Protein AF-A0A6G3XDC6-F1 (afdb_monomer)

Solvent-accessible surface area (backbone atoms only — not comparable to full-atom values): 4943 Å² total; per-residue (Å²): 114,70,61,83,75,48,59,85,56,56,42,45,48,98,77,59,50,90,69,81,64,37,51,26,34,65,53,45,51,50,50,29,49,52,43,53,53,51,48,52,37,36,75,71,65,79,42,88,72,69,56,74,62,46,52,52,50,32,53,49,45,49,49,51,45,60,69,47,19,43,40,78,91,76,72,41,67,23,39,24,54,88,46,90,51,101

Radius of gyration: 14.2 Å; Cα contacts (8 Å, |Δi|>4): 96; chains: 1; bounding box: 31×26×40 Å

Mean predicted aligned error: 2.9 Å

Organism: NCBI:txid2706086

Structure (mmCIF, N/CA/C/O backbone):
data_AF-A0A6G3XDC6-F1
#
_entry.id   AF-A0A6G3XDC6-F1
#
loop_
_atom_site.group_PDB
_atom_site.id
_atom_site.type_symbol
_atom_site.label_atom_id
_atom_site.label_alt_id
_atom_site.label_comp_id
_atom_site.label_asym_id
_atom_site.label_entity_id
_atom_site.label_seq_id
_atom_site.pdbx_PDB_ins_code
_atom_site.Cartn_x
_atom_site.Cartn_y
_atom_site.Cartn_z
_atom_site.occupancy
_atom_site.B_iso_or_equiv
_atom_site.auth_seq_id
_atom_site.auth_comp_id
_atom_site.auth_asym_id
_atom_site.auth_atom_id
_atom_site.pdbx_PDB_model_num
ATOM 1 N N . GLU A 1 1 ? 12.455 4.648 -5.632 1.00 76.00 1 GLU A N 1
ATOM 2 C CA . GLU A 1 1 ? 13.371 4.844 -4.479 1.00 76.00 1 GLU A CA 1
ATOM 3 C C . GLU A 1 1 ? 12.717 5.269 -3.161 1.00 76.00 1 GLU A C 1
ATOM 5 O O . GLU A 1 1 ? 12.814 4.495 -2.219 1.00 76.00 1 GLU A O 1
ATOM 10 N N . TYR A 1 2 ? 12.102 6.459 -3.033 1.00 89.62 2 TYR A N 1
ATOM 11 C CA . TYR A 1 2 ? 11.583 6.923 -1.727 1.00 89.62 2 TYR A CA 1
ATOM 12 C C . TYR A 1 2 ? 10.486 6.009 -1.162 1.00 89.62 2 TYR A C 1
ATOM 14 O O . TYR A 1 2 ? 10.616 5.544 -0.033 1.00 89.62 2 TYR A O 1
ATOM 22 N N . LEU A 1 3 ? 9.455 5.705 -1.962 1.00 87.75 3 LEU A N 1
ATOM 23 C CA . LEU A 1 3 ? 8.345 4.836 -1.550 1.00 87.75 3 LEU A CA 1
ATOM 24 C C . LEU A 1 3 ? 8.836 3.482 -1.040 1.00 87.75 3 LEU A C 1
ATOM 26 O O . LEU A 1 3 ? 8.443 3.054 0.031 1.00 87.75 3 LEU A O 1
ATOM 30 N N . GLU A 1 4 ? 9.765 2.858 -1.754 1.00 89.88 4 GLU A N 1
ATOM 31 C CA . GLU A 1 4 ? 10.306 1.536 -1.411 1.00 89.88 4 GLU A CA 1
ATOM 32 C C . GLU A 1 4 ? 10.953 1.496 -0.022 1.00 89.88 4 GLU A C 1
ATOM 34 O O . GLU A 1 4 ? 10.976 0.450 0.610 1.00 89.88 4 GLU A O 1
ATOM 39 N N . LYS A 1 5 ? 11.475 2.634 0.449 1.00 93.19 5 LYS A N 1
ATOM 40 C CA . LYS A 1 5 ? 12.144 2.751 1.749 1.00 93.19 5 LYS A CA 1
ATOM 41 C C . LYS A 1 5 ? 11.205 3.151 2.888 1.00 93.19 5 LYS A C 1
ATOM 43 O O . LYS A 1 5 ? 11.520 2.850 4.030 1.00 93.19 5 LYS A O 1
ATOM 48 N N . HIS A 1 6 ? 10.102 3.841 2.594 1.00 95.50 6 HIS A N 1
ATOM 49 C CA . HIS A 1 6 ? 9.283 4.501 3.622 1.00 95.50 6 HIS A CA 1
ATOM 50 C C . HIS A 1 6 ? 7.816 4.056 3.621 1.00 95.50 6 HIS A 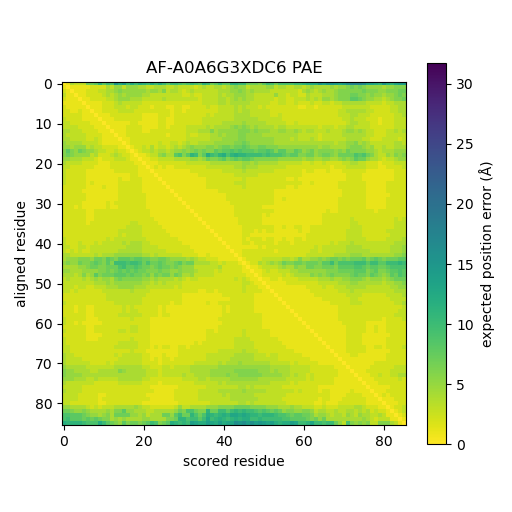C 1
ATOM 52 O O . HIS A 1 6 ? 7.075 4.433 4.523 1.00 95.50 6 HIS A O 1
ATOM 58 N N . TRP A 1 7 ? 7.362 3.255 2.646 1.00 96.25 7 TRP A N 1
ATOM 59 C CA . TRP A 1 7 ? 5.957 2.839 2.571 1.00 96.25 7 TRP A CA 1
ATOM 60 C C . TRP A 1 7 ? 5.510 2.047 3.800 1.00 96.25 7 TRP A C 1
ATOM 62 O O . TRP A 1 7 ? 4.315 2.005 4.067 1.00 96.25 7 TRP A O 1
ATOM 72 N N . GLU A 1 8 ? 6.425 1.446 4.561 1.00 96.56 8 GLU A N 1
ATOM 73 C CA . GLU A 1 8 ? 6.114 0.721 5.794 1.00 96.56 8 GLU A CA 1
ATOM 74 C C . GLU A 1 8 ? 5.907 1.657 6.990 1.00 96.56 8 GLU A C 1
ATOM 76 O O . GLU A 1 8 ? 5.228 1.276 7.937 1.00 96.56 8 GLU A O 1
ATOM 81 N N . GLU A 1 9 ? 6.376 2.905 6.951 1.00 97.38 9 GLU A N 1
ATOM 82 C CA . GLU A 1 9 ? 6.300 3.830 8.087 1.00 97.38 9 GLU A CA 1
ATOM 83 C C . GLU A 1 9 ? 4.857 4.270 8.390 1.00 97.38 9 GLU A C 1
ATOM 85 O O . GLU A 1 9 ? 4.043 4.404 7.475 1.00 97.38 9 GLU A O 1
ATOM 90 N N . PRO A 1 10 ? 4.477 4.485 9.660 1.00 97.25 10 PRO A N 1
ATOM 91 C CA . PRO A 1 10 ? 3.174 5.063 9.983 1.00 97.25 10 PRO A CA 1
ATOM 92 C C . PRO A 1 10 ? 3.116 6.536 9.546 1.00 97.25 10 PRO A C 1
ATOM 94 O O . PRO A 1 10 ? 4.144 7.193 9.462 1.00 97.25 10 PRO A O 1
ATOM 97 N N . ASP A 1 11 ? 1.937 7.101 9.327 1.00 96.62 11 ASP A N 1
ATOM 98 C CA . ASP A 1 11 ? 1.748 8.497 8.907 1.00 96.62 11 ASP A CA 1
ATOM 99 C C . ASP A 1 11 ? 0.508 9.112 9.570 1.00 96.62 11 ASP A C 1
ATOM 101 O O . ASP A 1 11 ? -0.118 8.497 10.438 1.00 96.62 11 ASP A O 1
ATOM 105 N N . GLU A 1 12 ? 0.202 10.357 9.222 1.00 96.44 12 GLU A N 1
ATOM 106 C CA . GLU A 1 12 ? -0.953 11.122 9.689 1.00 96.44 12 GLU A CA 1
ATOM 107 C C . GLU A 1 12 ? -2.216 10.895 8.829 1.00 96.44 12 GLU A C 1
ATOM 109 O O . GLU A 1 12 ? -3.282 11.432 9.131 1.00 96.44 12 GLU A O 1
ATOM 114 N N . GLY A 1 13 ? -2.139 10.084 7.771 1.00 95.06 13 GLY A N 1
ATOM 115 C CA . GLY A 1 13 ? -3.223 9.869 6.815 1.00 95.06 13 GLY A CA 1
ATOM 116 C C . GLY A 1 13 ? -3.517 11.099 5.948 1.00 95.06 13 GLY A C 1
ATOM 117 O O . GLY A 1 13 ? -3.020 12.197 6.181 1.00 95.06 13 GLY A O 1
ATOM 118 N N . ILE A 1 14 ? -4.388 10.945 4.945 1.00 94.25 14 ILE A N 1
ATOM 119 C CA . ILE A 1 14 ? -4.774 12.057 4.045 1.00 94.25 14 ILE A CA 1
ATOM 120 C C . ILE A 1 14 ? -5.535 13.193 4.726 1.00 94.25 14 ILE A C 1
ATOM 122 O O . ILE A 1 14 ? -5.657 14.278 4.166 1.00 94.25 14 ILE A O 1
ATOM 126 N N . TRP A 1 15 ? -6.073 12.927 5.911 1.00 94.44 15 TRP A N 1
ATOM 127 C CA . TRP A 1 15 ? -6.820 13.901 6.696 1.00 94.44 15 TRP A CA 1
ATOM 128 C C . TRP A 1 15 ? -5.966 14.575 7.765 1.00 94.44 15 TRP A C 1
ATOM 130 O O . TRP A 1 15 ? -6.520 15.311 8.578 1.00 94.44 15 TRP A O 1
ATOM 140 N N . GLU A 1 16 ? -4.657 14.299 7.791 1.00 93.88 16 GLU A N 1
ATOM 141 C CA . GLU A 1 16 ? -3.728 14.803 8.807 1.00 93.88 16 GLU A CA 1
ATOM 142 C C . GLU A 1 16 ? -4.300 14.619 10.223 1.00 93.88 16 GLU A C 1
ATOM 144 O O . GLU A 1 16 ? -4.461 15.559 11.010 1.00 93.88 16 GLU A O 1
ATOM 149 N N . VAL A 1 17 ? -4.708 13.380 10.518 1.00 92.69 17 VAL A N 1
ATOM 150 C CA . VAL A 1 17 ? -5.417 13.019 11.743 1.00 92.69 17 VAL A CA 1
ATOM 151 C C . VAL A 1 17 ? -4.579 13.433 12.944 1.00 92.69 17 VAL A C 1
ATOM 153 O O . VAL A 1 17 ? -3.441 13.003 13.128 1.00 92.69 17 VAL A O 1
ATOM 156 N N . ARG A 1 18 ? -5.173 14.251 13.814 1.00 93.50 18 ARG A N 1
ATOM 157 C CA . ARG A 1 18 ? -4.525 14.672 15.056 1.00 93.50 18 ARG A CA 1
ATOM 158 C C . ARG A 1 18 ? -4.416 13.479 15.998 1.00 93.50 18 ARG A C 1
ATOM 160 O O . ARG A 1 18 ? -5.429 12.960 16.461 1.00 93.50 18 ARG A O 1
ATOM 167 N N . GLY A 1 19 ? -3.193 13.075 16.314 1.00 90.38 19 GLY A N 1
ATOM 168 C CA . GLY A 1 19 ? -2.937 11.945 17.198 1.00 90.38 19 GLY A CA 1
ATOM 169 C C . GLY A 1 19 ? -1.610 11.259 16.886 1.00 90.38 19 GLY A C 1
ATOM 170 O O . GLY A 1 19 ? -0.762 11.840 16.210 1.00 90.38 19 GLY A O 1
ATOM 171 N N . PRO A 1 20 ? -1.399 10.035 17.398 1.00 92.50 20 PRO A N 1
ATOM 172 C CA . PRO A 1 20 ? -0.232 9.251 17.025 1.00 92.50 20 PRO A CA 1
ATOM 173 C C . PRO A 1 20 ? -0.291 8.884 15.539 1.00 92.50 20 PRO A C 1
ATOM 175 O O . PRO A 1 20 ? -1.365 8.571 15.024 1.00 92.50 20 PRO A O 1
ATOM 178 N N . ARG A 1 21 ? 0.875 8.849 14.885 1.00 96.19 21 ARG A N 1
ATOM 179 C CA . ARG A 1 21 ? 1.022 8.284 13.537 1.00 96.19 21 ARG A CA 1
ATOM 180 C C . ARG A 1 21 ? 0.551 6.828 13.536 1.00 96.19 21 ARG A C 1
ATOM 182 O O . ARG A 1 21 ? 0.823 6.083 14.482 1.00 96.19 21 ARG A O 1
ATOM 189 N N . ARG A 1 22 ? -0.140 6.410 12.476 1.00 96.94 22 ARG A N 1
ATOM 190 C CA . ARG A 1 22 ? -0.656 5.040 12.311 1.00 96.94 22 ARG A CA 1
ATOM 191 C C . ARG A 1 22 ? -0.380 4.521 10.909 1.00 96.94 22 ARG A C 1
ATOM 193 O O . ARG A 1 22 ? -0.156 5.288 9.982 1.00 96.94 22 ARG A O 1
ATOM 200 N N . HIS A 1 23 ? -0.442 3.205 10.730 1.00 97.69 23 HIS A N 1
ATOM 201 C CA . HIS A 1 23 ? -0.488 2.620 9.390 1.00 97.69 23 HIS A CA 1
ATOM 202 C C . HIS A 1 23 ? -1.912 2.759 8.842 1.00 97.69 23 HIS A C 1
ATOM 204 O O . HIS A 1 23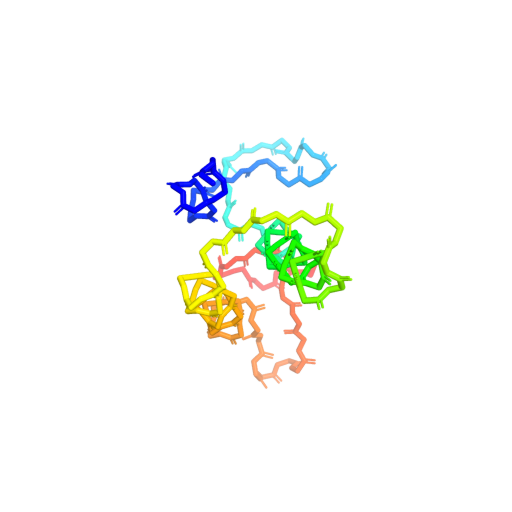 ? -2.725 1.841 8.969 1.00 97.69 23 HIS A O 1
ATOM 210 N N . PHE A 1 24 ? -2.241 3.934 8.305 1.00 98.00 24 PHE A N 1
ATOM 211 C CA . PHE A 1 24 ? -3.532 4.175 7.669 1.00 98.00 24 PHE A CA 1
ATOM 212 C C . PHE A 1 24 ? -3.654 3.343 6.393 1.00 98.00 24 PHE A C 1
ATOM 214 O O . PHE A 1 24 ? -2.784 3.402 5.523 1.00 98.00 24 PHE A O 1
ATOM 221 N N . VAL A 1 25 ? -4.748 2.587 6.263 1.00 98.00 25 VAL A N 1
ATOM 222 C CA . VAL A 1 25 ? -4.961 1.683 5.119 1.00 98.00 25 VAL A CA 1
ATOM 223 C C . VAL A 1 25 ? -4.960 2.469 3.815 1.00 98.00 25 VAL A C 1
ATOM 225 O O . VAL A 1 25 ? -4.305 2.070 2.856 1.00 98.00 25 VAL A O 1
ATOM 228 N N . HIS A 1 26 ? -5.609 3.636 3.805 1.00 97.50 26 HIS A N 1
ATOM 229 C CA . HIS A 1 26 ? -5.597 4.531 2.653 1.00 97.50 26 HIS A CA 1
ATOM 230 C C . HIS A 1 26 ? -4.168 4.890 2.211 1.00 97.50 26 HIS A C 1
ATOM 232 O O . HIS A 1 26 ? -3.849 4.794 1.029 1.00 97.50 26 HIS A O 1
ATOM 238 N N . SER A 1 27 ? -3.291 5.275 3.142 1.00 97.69 27 SER A N 1
ATOM 239 C CA . SER A 1 27 ? -1.911 5.653 2.818 1.00 97.69 27 SER A CA 1
ATOM 240 C C . SER A 1 27 ? -1.134 4.489 2.195 1.00 97.69 27 SER A C 1
ATOM 242 O O . SER A 1 27 ? -0.446 4.671 1.189 1.00 97.69 27 SER A O 1
ATOM 244 N N . LYS A 1 28 ? -1.305 3.268 2.721 1.00 98.12 28 LYS A N 1
ATOM 245 C CA . LYS A 1 28 ? -0.678 2.051 2.175 1.00 98.12 28 LYS A CA 1
ATOM 246 C C . LYS A 1 28 ? -1.213 1.697 0.787 1.00 98.12 28 LYS A C 1
ATOM 248 O O . LYS A 1 28 ? -0.432 1.404 -0.116 1.00 98.12 28 LYS A O 1
ATOM 253 N N . VAL A 1 29 ? -2.525 1.814 0.577 1.00 98.25 29 VAL A N 1
ATOM 254 C CA . VAL A 1 29 ? -3.144 1.636 -0.746 1.00 98.25 29 VAL A CA 1
ATOM 255 C C . VAL A 1 29 ? -2.617 2.669 -1.740 1.00 98.25 29 VAL A C 1
ATOM 257 O O . VAL A 1 29 ? -2.318 2.320 -2.877 1.00 98.25 29 VAL A O 1
ATOM 260 N N . MET A 1 30 ? -2.431 3.926 -1.337 1.00 98.12 30 MET A N 1
ATOM 261 C CA . MET A 1 30 ? -1.866 4.937 -2.234 1.00 98.12 30 MET A CA 1
ATOM 262 C C . MET A 1 30 ? -0.396 4.676 -2.575 1.00 98.12 30 MET A C 1
ATOM 264 O O . MET A 1 30 ? 0.002 4.912 -3.717 1.00 98.12 30 MET A O 1
ATOM 268 N N . ALA A 1 31 ? 0.394 4.125 -1.647 1.00 98.06 31 ALA A N 1
ATOM 269 C CA . ALA A 1 31 ? 1.739 3.640 -1.957 1.00 98.06 31 ALA A CA 1
ATOM 270 C C . ALA A 1 31 ? 1.699 2.505 -2.996 1.00 98.06 31 ALA A C 1
ATOM 272 O O . ALA A 1 31 ? 2.442 2.549 -3.977 1.00 98.06 31 ALA A O 1
ATOM 273 N N . TRP A 1 32 ? 0.778 1.546 -2.846 1.00 98.44 32 TRP A N 1
ATOM 274 C CA . TRP A 1 32 ? 0.557 0.480 -3.828 1.00 98.44 32 TRP A CA 1
ATOM 275 C C . TRP A 1 32 ? 0.176 1.028 -5.210 1.00 98.44 32 TRP A C 1
ATOM 277 O O . TRP A 1 32 ? 0.780 0.651 -6.215 1.00 98.44 32 TRP A O 1
ATOM 287 N N . VAL A 1 33 ? -0.780 1.965 -5.268 1.00 98.38 33 VAL A N 1
ATOM 288 C CA . VAL A 1 33 ? -1.209 2.609 -6.521 1.00 98.38 33 VAL A CA 1
ATOM 289 C C . VAL A 1 33 ? -0.039 3.317 -7.195 1.00 98.38 33 VAL A C 1
ATOM 291 O O . VAL A 1 33 ? 0.107 3.219 -8.413 1.00 98.38 33 VAL A O 1
ATOM 294 N N . ALA A 1 34 ? 0.803 4.016 -6.434 1.00 97.56 34 ALA A N 1
ATOM 295 C CA . ALA A 1 34 ? 1.962 4.704 -6.987 1.00 97.56 34 ALA A CA 1
ATOM 296 C C . ALA A 1 34 ? 2.941 3.723 -7.655 1.00 97.56 34 ALA A C 1
ATOM 298 O O . ALA A 1 34 ? 3.394 3.983 -8.772 1.00 97.56 34 ALA A O 1
ATOM 299 N N . VAL A 1 35 ? 3.212 2.570 -7.033 1.00 97.50 35 VAL A N 1
ATOM 300 C CA . VAL A 1 35 ? 4.050 1.520 -7.635 1.00 97.50 35 VAL A CA 1
ATOM 301 C C . VAL A 1 35 ? 3.379 0.925 -8.879 1.00 97.50 35 VAL A C 1
ATOM 303 O O . VAL A 1 35 ? 4.011 0.868 -9.932 1.00 97.50 35 VAL A O 1
ATOM 306 N N . ASP A 1 36 ? 2.088 0.575 -8.817 1.00 98.06 36 ASP A N 1
ATOM 307 C CA . ASP A 1 36 ? 1.345 0.017 -9.962 1.00 98.06 36 ASP A CA 1
ATOM 308 C C . ASP A 1 36 ? 1.317 0.965 -11.170 1.00 98.06 36 ASP A C 1
ATOM 310 O O . ASP A 1 36 ? 1.493 0.547 -12.313 1.00 98.06 36 ASP A O 1
ATOM 314 N N . ARG A 1 37 ? 1.123 2.267 -10.939 1.00 97.69 37 ARG A N 1
ATOM 315 C CA . ARG A 1 37 ? 1.141 3.272 -12.012 1.00 97.69 37 ARG A CA 1
ATOM 316 C C . ARG A 1 37 ? 2.542 3.474 -12.580 1.00 97.69 37 ARG A C 1
ATOM 318 O O . ARG A 1 37 ? 2.665 3.667 -13.784 1.00 97.69 37 ARG A O 1
ATOM 325 N N . THR A 1 38 ? 3.577 3.370 -11.750 1.00 96.00 38 THR A N 1
ATOM 326 C CA . THR A 1 38 ? 4.972 3.457 -12.203 1.00 96.00 38 THR A CA 1
ATOM 327 C C . THR A 1 38 ? 5.345 2.262 -13.084 1.00 96.00 38 THR A C 1
ATOM 329 O O . THR A 1 38 ? 5.937 2.455 -14.140 1.00 96.00 38 THR A O 1
ATOM 332 N N . ILE A 1 39 ? 4.939 1.043 -12.712 1.00 96.94 39 ILE A N 1
ATOM 333 C CA . ILE A 1 39 ? 5.108 -0.159 -13.546 1.00 96.94 39 ILE A CA 1
ATOM 334 C C . ILE A 1 39 ? 4.494 0.058 -14.931 1.00 96.94 39 ILE A C 1
ATOM 336 O O . ILE A 1 39 ? 5.177 -0.134 -15.931 1.00 96.94 39 ILE A O 1
ATOM 340 N N . LYS A 1 40 ? 3.248 0.546 -14.993 1.00 97.38 40 LYS A N 1
ATOM 341 C CA . LYS A 1 40 ? 2.555 0.787 -16.269 1.00 97.38 40 LYS A CA 1
ATOM 342 C C . LYS A 1 40 ? 3.266 1.799 -17.167 1.00 97.38 40 LYS A C 1
ATOM 344 O O . LYS A 1 40 ? 3.225 1.636 -18.380 1.00 97.38 40 LYS A O 1
ATOM 349 N N . LEU A 1 41 ? 3.904 2.819 -16.587 1.00 97.12 41 LEU A N 1
ATOM 350 C CA . LEU A 1 41 ? 4.708 3.790 -17.340 1.00 97.12 41 LEU A CA 1
ATOM 351 C C . LEU A 1 41 ? 5.991 3.168 -17.910 1.00 97.12 41 LEU A C 1
ATOM 353 O O . LEU A 1 41 ? 6.454 3.576 -18.972 1.00 97.12 41 LEU A O 1
ATOM 357 N N . VAL A 1 42 ? 6.584 2.190 -17.219 1.00 96.62 42 VAL A N 1
ATOM 358 C CA . VAL A 1 42 ? 7.735 1.461 -17.773 1.00 96.62 42 VAL A CA 1
ATOM 359 C C . VAL A 1 42 ? 7.294 0.498 -18.866 1.00 96.62 42 VAL A C 1
ATOM 361 O O . VAL A 1 42 ? 7.934 0.414 -19.908 1.00 96.62 42 VAL A O 1
ATOM 364 N N . GLU A 1 43 ? 6.183 -0.209 -18.661 1.00 96.06 43 GLU A N 1
ATOM 365 C CA . GLU A 1 43 ? 5.633 -1.128 -19.661 1.00 96.06 43 GLU A CA 1
ATOM 366 C C . GLU A 1 43 ? 5.189 -0.416 -20.946 1.00 96.06 43 GLU A C 1
ATOM 368 O O . GLU A 1 43 ? 5.303 -0.992 -22.027 1.00 96.06 43 GLU A O 1
ATOM 373 N N . SER A 1 44 ? 4.709 0.830 -20.854 1.00 97.06 44 SER A N 1
ATOM 374 C CA . SER A 1 44 ? 4.382 1.645 -22.031 1.00 97.06 44 SER A CA 1
ATOM 375 C C . SER A 1 44 ? 5.618 2.151 -22.782 1.00 97.06 44 SER A C 1
ATOM 377 O O . SER A 1 44 ? 5.488 2.599 -23.921 1.00 97.06 44 SER A O 1
ATOM 379 N N . GLY A 1 45 ? 6.807 2.069 -22.177 1.00 95.38 45 GLY A N 1
ATOM 380 C CA . GLY A 1 45 ? 8.045 2.628 -22.718 1.00 95.38 45 GLY A CA 1
ATOM 381 C C . GLY A 1 45 ? 8.183 4.140 -22.521 1.00 95.38 45 GLY A C 1
ATOM 382 O O . GLY A 1 45 ? 9.096 4.733 -23.093 1.00 95.38 45 GLY A O 1
ATOM 383 N N . ASP A 1 46 ? 7.311 4.769 -21.722 1.00 92.69 46 ASP A N 1
ATOM 384 C CA . ASP A 1 46 ? 7.387 6.207 -21.426 1.00 92.69 46 ASP A CA 1
ATOM 385 C C . ASP A 1 46 ? 8.572 6.539 -20.503 1.00 92.69 46 ASP A C 1
ATOM 387 O O . ASP A 1 46 ? 9.109 7.648 -20.543 1.00 92.69 46 ASP A O 1
ATOM 391 N N . VAL A 1 47 ? 8.979 5.585 -19.657 1.00 93.69 47 VAL A N 1
ATOM 392 C CA . VAL A 1 47 ? 10.118 5.705 -18.734 1.00 93.69 47 VAL A CA 1
ATOM 393 C C . VAL A 1 47 ? 10.876 4.380 -18.606 1.00 93.69 47 VAL A C 1
ATOM 395 O O . VAL A 1 47 ? 10.325 3.309 -18.837 1.00 93.69 47 VAL A O 1
ATOM 398 N N . GLU A 1 48 ? 12.140 4.429 -18.187 1.00 94.50 48 GLU A N 1
ATOM 399 C CA . GLU A 1 48 ? 12.927 3.234 -17.851 1.00 94.50 48 GLU A CA 1
ATOM 400 C C . GLU A 1 48 ? 12.900 2.965 -16.339 1.00 94.50 48 GLU A C 1
ATOM 402 O O . GLU A 1 48 ? 12.871 3.893 -15.526 1.00 94.50 48 GLU A O 1
ATOM 407 N N . GLY A 1 49 ? 12.940 1.693 -1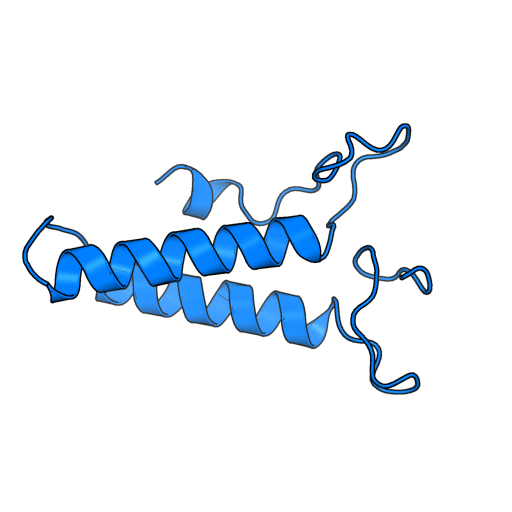5.934 1.00 93.00 49 GLY A N 1
ATOM 408 C CA . GLY A 1 49 ? 12.966 1.340 -14.518 1.00 93.00 49 GLY A CA 1
ATOM 409 C C . GLY A 1 49 ? 13.104 -0.160 -14.235 1.00 93.00 49 GLY A C 1
ATOM 410 O O . GLY A 1 49 ? 12.910 -0.990 -15.126 1.00 93.00 49 GLY A O 1
ATOM 411 N N . PRO A 1 50 ? 13.446 -0.534 -12.990 1.00 95.06 50 PRO A N 1
ATOM 412 C CA . PRO A 1 50 ? 13.651 -1.922 -12.589 1.00 95.06 50 PRO A CA 1
ATOM 413 C C . PRO A 1 50 ? 12.312 -2.657 -12.377 1.00 95.06 50 PRO A C 1
ATOM 415 O O . PRO A 1 50 ? 11.892 -2.866 -11.239 1.00 95.06 50 PRO A O 1
ATOM 418 N N . LEU A 1 51 ? 11.654 -3.071 -13.468 1.00 95.31 51 LEU A N 1
ATOM 419 C CA . LEU A 1 51 ? 10.327 -3.717 -13.452 1.00 95.31 51 LEU A CA 1
ATOM 420 C C . LEU A 1 51 ? 10.203 -4.855 -12.437 1.00 95.31 51 LEU A C 1
ATOM 422 O O . LEU A 1 51 ? 9.290 -4.840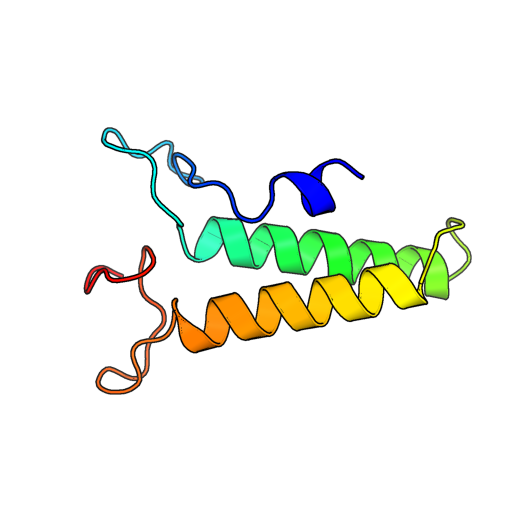 -11.619 1.00 95.31 51 LEU A O 1
ATOM 426 N N . GLU A 1 52 ? 11.137 -5.805 -12.452 1.00 95.31 52 GLU A N 1
ATOM 427 C CA . GLU A 1 52 ? 11.092 -6.985 -11.578 1.00 95.31 52 GLU A CA 1
ATOM 428 C C . GLU A 1 52 ? 11.032 -6.605 -10.091 1.00 95.31 52 GLU A C 1
ATOM 430 O O . GLU A 1 52 ? 10.231 -7.130 -9.321 1.00 95.31 52 GLU A O 1
ATOM 435 N N . ARG A 1 53 ? 11.832 -5.612 -9.695 1.00 95.75 53 ARG A N 1
ATOM 436 C CA . ARG A 1 53 ? 11.856 -5.097 -8.323 1.00 95.75 53 ARG A CA 1
ATOM 437 C C . ARG A 1 53 ? 10.547 -4.399 -7.960 1.00 95.75 53 ARG A C 1
ATOM 439 O O . ARG A 1 53 ? 10.079 -4.521 -6.832 1.00 95.75 53 ARG A O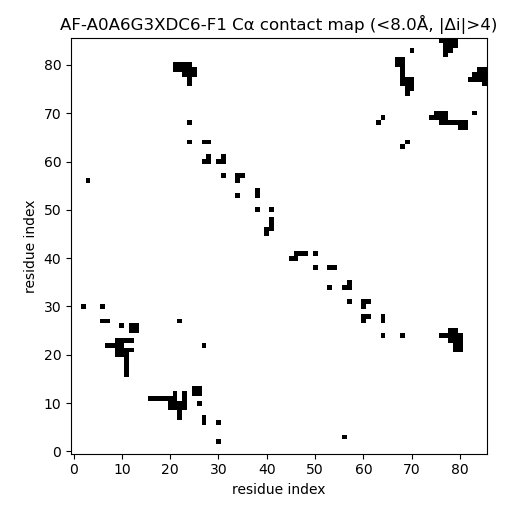 1
ATOM 446 N N . TRP A 1 54 ? 9.960 -3.651 -8.890 1.00 96.50 54 TRP A N 1
ATOM 447 C CA . TR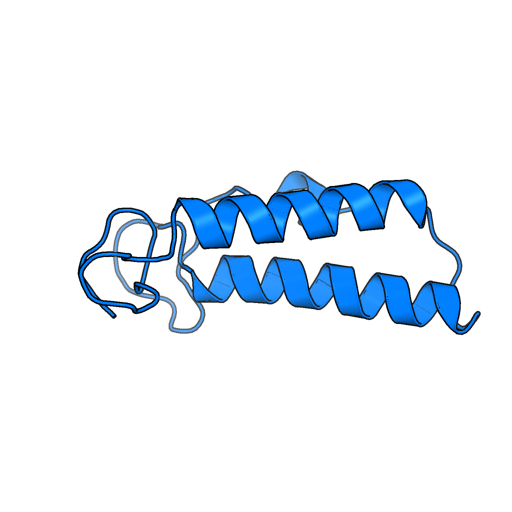P A 1 54 ? 8.697 -2.959 -8.641 1.00 96.50 54 TRP A CA 1
ATOM 448 C C . TRP A 1 54 ? 7.501 -3.905 -8.622 1.00 96.50 54 TRP A C 1
ATOM 450 O O . TRP A 1 54 ? 6.590 -3.672 -7.831 1.00 96.50 54 TRP A O 1
ATOM 460 N N . TYR A 1 55 ? 7.523 -4.996 -9.390 1.00 97.81 55 TYR A N 1
ATOM 461 C CA . TYR A 1 55 ? 6.530 -6.061 -9.265 1.00 97.81 55 TYR A CA 1
ATOM 462 C C . TYR A 1 55 ? 6.523 -6.667 -7.869 1.00 97.81 55 TYR A C 1
ATOM 464 O O . TYR A 1 55 ? 5.474 -6.701 -7.230 1.00 97.81 55 TYR A O 1
ATOM 472 N N . GLN A 1 56 ? 7.698 -7.050 -7.367 1.00 97.69 56 GLN A N 1
ATOM 473 C CA . GLN A 1 56 ? 7.837 -7.602 -6.019 1.00 97.69 56 GLN A CA 1
ATOM 474 C C . GLN A 1 56 ? 7.323 -6.619 -4.963 1.00 97.69 56 GLN A C 1
ATOM 476 O O . GLN A 1 56 ? 6.485 -6.975 -4.140 1.00 97.69 56 GLN A O 1
ATOM 481 N N . LEU A 1 57 ? 7.727 -5.348 -5.055 1.00 97.75 57 LEU A N 1
ATOM 482 C CA . LEU A 1 57 ? 7.252 -4.314 -4.140 1.00 97.75 57 LEU A CA 1
ATOM 483 C C . LEU A 1 57 ? 5.729 -4.126 -4.198 1.00 97.75 57 LEU A C 1
ATOM 485 O O . LEU A 1 57 ? 5.085 -3.989 -3.161 1.00 97.75 57 LEU A O 1
ATOM 489 N N . ARG A 1 58 ? 5.132 -4.109 -5.396 1.00 98.19 58 ARG A N 1
ATOM 490 C CA . ARG A 1 58 ? 3.676 -3.993 -5.556 1.00 98.19 58 ARG A CA 1
ATOM 491 C C . ARG A 1 58 ? 2.964 -5.149 -4.854 1.00 98.19 58 ARG A C 1
ATOM 493 O O . ARG A 1 58 ? 1.981 -4.923 -4.148 1.00 98.19 58 ARG A 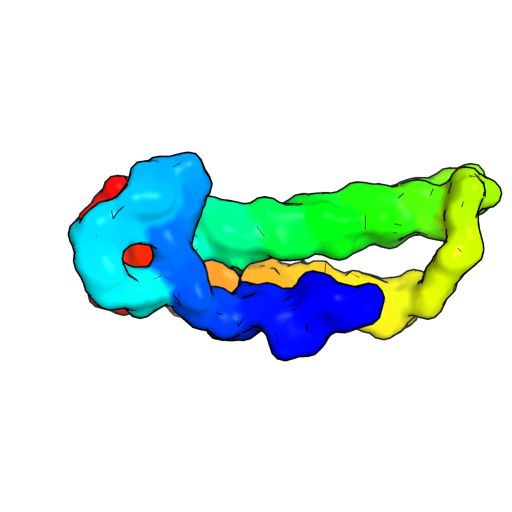O 1
ATOM 500 N N . ASP A 1 59 ? 3.453 -6.365 -5.043 1.00 98.44 59 ASP A N 1
ATOM 501 C CA . ASP A 1 59 ? 2.842 -7.564 -4.476 1.00 98.44 59 ASP A CA 1
ATOM 502 C C . ASP A 1 59 ? 3.012 -7.614 -2.949 1.00 98.44 59 ASP A C 1
ATOM 504 O O . ASP A 1 59 ? 2.090 -8.017 -2.236 1.00 98.44 59 ASP A O 1
ATOM 508 N N . ASP A 1 60 ? 4.141 -7.124 -2.434 1.00 98.25 60 ASP A N 1
ATOM 509 C CA . ASP A 1 60 ? 4.402 -7.002 -1.000 1.00 98.25 60 ASP A CA 1
ATOM 510 C C . ASP A 1 60 ? 3.462 -5.999 -0.322 1.00 98.25 60 ASP A C 1
ATOM 512 O O . ASP A 1 60 ? 2.837 -6.341 0.684 1.00 98.25 60 ASP A O 1
ATOM 516 N N . ILE A 1 61 ? 3.282 -4.803 -0.898 1.00 98.44 61 ILE A N 1
ATOM 517 C CA . ILE A 1 61 ? 2.358 -3.799 -0.344 1.00 98.44 61 ILE A CA 1
ATOM 518 C C . ILE A 1 61 ? 0.917 -4.323 -0.388 1.00 98.44 61 ILE A C 1
ATOM 520 O O . ILE A 1 61 ? 0.176 -4.183 0.584 1.00 98.44 61 ILE A O 1
ATOM 524 N N . HIS A 1 62 ? 0.509 -4.951 -1.498 1.00 98.56 62 HIS A N 1
ATOM 525 C 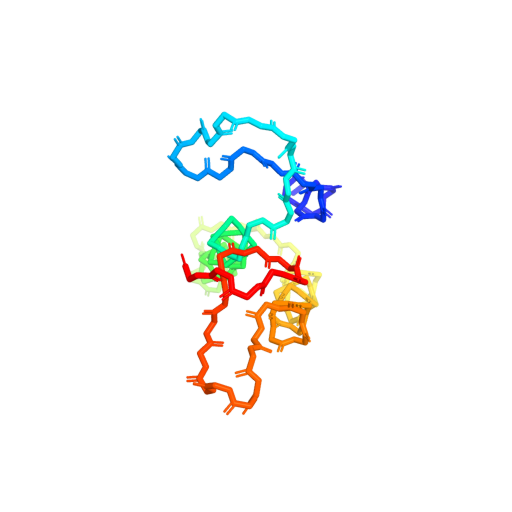CA . HIS A 1 62 ? -0.830 -5.534 -1.622 1.00 98.56 62 HIS A CA 1
ATOM 526 C C . HIS A 1 62 ? -1.088 -6.582 -0.537 1.00 98.56 62 HIS A C 1
ATOM 528 O O . HIS A 1 62 ? -2.119 -6.544 0.136 1.00 98.56 62 HIS A O 1
ATOM 534 N N . ARG A 1 63 ? -0.139 -7.507 -0.354 1.00 98.50 63 ARG A N 1
ATOM 535 C CA . ARG A 1 63 ? -0.226 -8.555 0.663 1.00 98.50 63 ARG A CA 1
ATOM 536 C C . ARG A 1 63 ? -0.333 -7.959 2.066 1.00 98.50 63 ARG A C 1
ATOM 538 O O . ARG A 1 63 ? -1.262 -8.316 2.783 1.00 98.50 63 ARG A O 1
ATOM 545 N N . ASP A 1 64 ? 0.537 -7.013 2.423 1.00 98.38 64 ASP A N 1
ATOM 546 C CA . ASP A 1 64 ? 0.526 -6.353 3.738 1.00 98.38 64 ASP A CA 1
ATOM 547 C C . ASP A 1 64 ? -0.819 -5.654 4.020 1.00 98.38 64 ASP A C 1
ATOM 549 O O . ASP A 1 64 ? -1.413 -5.851 5.084 1.00 98.38 64 ASP A O 1
ATOM 553 N N . VAL A 1 65 ? -1.364 -4.924 3.040 1.00 98.06 65 VAL A N 1
ATOM 554 C CA . VAL A 1 65 ? -2.671 -4.252 3.157 1.00 98.06 65 VAL A CA 1
ATOM 555 C C . VAL A 1 65 ? -3.813 -5.247 3.340 1.00 98.06 65 VAL A C 1
ATOM 557 O O . VAL A 1 65 ? -4.659 -5.056 4.217 1.00 98.06 65 VAL A O 1
ATOM 560 N N . CYS A 1 66 ? -3.857 -6.312 2.542 1.00 97.88 66 CYS A N 1
ATOM 561 C CA . CYS A 1 66 ? -4.902 -7.329 2.643 1.00 97.88 66 CYS A CA 1
ATOM 562 C C . CYS A 1 66 ? -4.814 -8.145 3.939 1.00 97.88 66 CYS A C 1
ATOM 564 O O . CYS A 1 66 ? -5.843 -8.568 4.463 1.00 97.88 66 CYS A O 1
ATOM 566 N N . GLU A 1 67 ? -3.613 -8.379 4.462 1.00 97.50 67 GLU A N 1
ATOM 567 C CA . GLU A 1 67 ? -3.415 -9.144 5.695 1.00 97.50 67 GLU A CA 1
ATOM 568 C C . GLU A 1 67 ? -3.707 -8.319 6.952 1.00 97.50 67 GLU A C 1
ATOM 570 O O . GLU A 1 67 ? -4.237 -8.860 7.924 1.00 97.50 67 GLU A O 1
ATOM 575 N N . ARG A 1 68 ? -3.381 -7.020 6.948 1.00 97.69 68 ARG A N 1
ATOM 576 C CA . ARG A 1 68 ? -3.384 -6.185 8.165 1.00 97.69 68 ARG A CA 1
ATOM 577 C C . ARG A 1 68 ? -4.446 -5.091 8.181 1.00 97.69 68 ARG A C 1
ATOM 579 O O . ARG A 1 68 ? -4.800 -4.607 9.258 1.00 97.69 68 ARG A O 1
ATOM 586 N N . GLY A 1 69 ? -4.928 -4.683 7.010 1.00 97.12 69 GLY A N 1
ATOM 587 C CA . GLY A 1 69 ? -5.926 -3.627 6.836 1.00 97.12 69 GLY A CA 1
ATOM 588 C C . GLY A 1 69 ? -7.346 -4.128 6.589 1.00 97.12 69 GLY A C 1
ATOM 589 O O . GLY A 1 69 ? -8.269 -3.317 6.568 1.00 97.12 69 GLY A O 1
ATOM 590 N N . TYR A 1 70 ? -7.537 -5.435 6.389 1.00 97.25 70 TYR A N 1
ATOM 591 C CA . TYR A 1 70 ? -8.842 -6.029 6.108 1.00 97.25 70 TYR A CA 1
ATOM 592 C C . TYR A 1 70 ? -9.415 -6.786 7.311 1.00 97.25 70 TYR A C 1
ATOM 594 O O . TYR A 1 70 ? -8.817 -7.738 7.815 1.00 97.25 70 TYR A O 1
ATOM 602 N N . ASP A 1 71 ? -10.618 -6.405 7.732 1.00 96.56 71 ASP A N 1
ATOM 603 C CA . ASP A 1 71 ? -11.405 -7.111 8.738 1.00 96.56 71 ASP A CA 1
ATOM 604 C C . ASP A 1 71 ? -12.290 -8.163 8.048 1.00 96.56 71 ASP A C 1
ATOM 606 O O . ASP A 1 71 ? -13.300 -7.846 7.412 1.00 96.56 71 ASP A O 1
ATOM 610 N N . LYS A 1 72 ? -11.900 -9.438 8.179 1.00 94.38 72 LYS A N 1
ATOM 611 C CA . LYS A 1 72 ? -12.620 -10.580 7.591 1.00 94.38 72 LYS A CA 1
ATOM 612 C C . LYS A 1 72 ? -13.966 -10.852 8.262 1.00 94.38 72 LYS A C 1
ATOM 614 O O . LYS A 1 72 ? -14.856 -11.372 7.599 1.00 94.38 72 LYS A O 1
ATOM 619 N N . GLU A 1 73 ? -14.122 -10.522 9.544 1.00 94.75 73 GLU A N 1
ATOM 620 C CA . GLU A 1 73 ? -15.379 -10.743 10.269 1.00 94.75 73 GLU A CA 1
ATOM 621 C C . GLU A 1 73 ? -16.443 -9.744 9.814 1.00 94.75 73 GLU A C 1
ATOM 623 O O . GLU A 1 73 ? -17.606 -10.099 9.629 1.00 94.75 73 GLU A O 1
ATOM 628 N N . ARG A 1 74 ? -16.033 -8.490 9.598 1.00 95.19 74 ARG A N 1
ATOM 629 C CA . ARG A 1 74 ? -16.917 -7.400 9.159 1.00 95.19 74 ARG A CA 1
ATOM 630 C C . ARG A 1 74 ? -16.949 -7.196 7.647 1.00 95.19 74 ARG A C 1
ATOM 632 O O . ARG A 1 74 ? -17.731 -6.375 7.174 1.00 95.19 74 ARG A O 1
ATOM 639 N N . ASN A 1 75 ? -16.127 -7.938 6.905 1.00 95.94 75 ASN A N 1
ATOM 640 C CA . ASN A 1 75 ? -16.003 -7.882 5.451 1.00 95.94 75 ASN A CA 1
ATOM 641 C C . ASN A 1 75 ? -15.751 -6.452 4.931 1.00 95.94 75 ASN A C 1
ATOM 643 O O . ASN A 1 75 ? -16.452 -5.957 4.047 1.00 95.94 75 ASN A O 1
ATOM 647 N N . THR A 1 76 ? -14.780 -5.766 5.537 1.00 96.75 76 THR A N 1
ATOM 648 C CA . THR A 1 76 ? -14.466 -4.356 5.261 1.00 96.75 76 THR A CA 1
ATOM 649 C C . THR A 1 76 ? -12.989 -4.061 5.482 1.00 96.75 76 THR A C 1
ATOM 651 O O . THR A 1 76 ? -12.343 -4.680 6.324 1.00 96.75 76 THR A O 1
ATOM 654 N N . PHE A 1 77 ? -12.459 -3.064 4.777 1.00 97.44 77 PHE A N 1
ATOM 655 C CA . PHE A 1 77 ? -11.204 -2.434 5.182 1.00 97.44 77 PHE A CA 1
ATOM 656 C C . PHE A 1 77 ? -11.426 -1.547 6.407 1.00 97.44 77 PHE A C 1
ATOM 658 O O . PHE A 1 77 ? -12.526 -1.023 6.609 1.00 97.44 77 PHE A O 1
ATOM 665 N N . THR A 1 78 ? -10.388 -1.414 7.223 1.00 97.38 78 THR A N 1
ATOM 666 C CA . THR A 1 78 ? -10.375 -0.566 8.415 1.00 97.38 78 THR A CA 1
ATOM 667 C C . THR A 1 78 ? -9.636 0.737 8.131 1.00 97.38 78 THR A C 1
ATOM 669 O O . THR A 1 78 ? -8.910 0.867 7.148 1.00 97.38 78 THR A O 1
ATOM 672 N N . GLN A 1 79 ? -9.791 1.720 9.010 1.00 96.44 79 GLN A N 1
ATOM 673 C CA . GLN A 1 79 ? -9.125 3.011 8.880 1.00 96.44 79 GLN A CA 1
ATOM 674 C C . GLN A 1 79 ? -7.596 2.873 8.950 1.00 96.44 79 GLN A C 1
ATOM 676 O O . GLN A 1 79 ? -6.844 3.498 8.201 1.00 96.44 79 GLN A O 1
ATOM 681 N N . SER A 1 80 ? -7.124 2.056 9.891 1.00 97.44 80 SER A N 1
ATOM 682 C CA . SER A 1 80 ? -5.709 1.803 10.1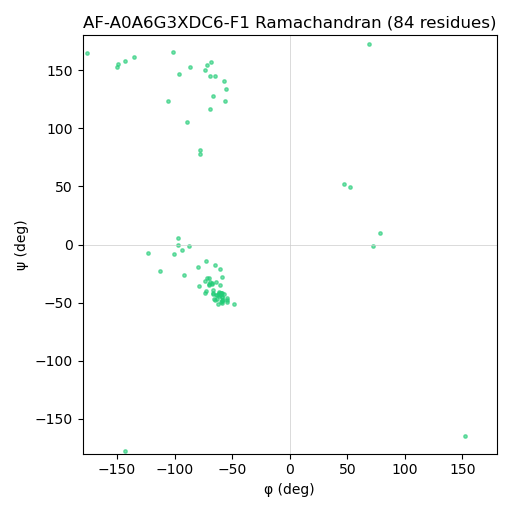51 1.00 97.44 80 SER A CA 1
ATOM 683 C C . SER A 1 80 ? -5.504 0.385 10.672 1.00 97.44 80 SER A C 1
ATOM 685 O O . SER A 1 80 ? -6.418 -0.216 11.244 1.00 97.44 80 SER A O 1
ATOM 687 N N . TYR A 1 81 ? -4.301 -0.157 10.482 1.00 97.31 81 TYR A N 1
ATOM 688 C CA . TYR A 1 81 ? -3.978 -1.522 10.900 1.00 97.31 81 TYR A CA 1
ATOM 689 C C . TYR A 1 81 ? -4.262 -1.751 12.386 1.00 97.31 81 TYR A C 1
ATOM 691 O O . TYR A 1 81 ? -3.898 -0.939 13.237 1.00 97.31 81 TYR A O 1
ATOM 699 N N . GLY A 1 82 ? -4.916 -2.875 12.690 1.00 92.12 82 GLY A N 1
ATOM 700 C CA . GLY A 1 82 ? -5.320 -3.238 14.050 1.00 92.12 82 GLY A CA 1
ATOM 701 C C . GLY A 1 82 ? -6.478 -2.414 14.635 1.00 92.12 82 GLY A C 1
ATOM 702 O O . GLY A 1 82 ? -6.892 -2.690 15.760 1.00 92.12 82 GLY A O 1
ATOM 703 N N . SER A 1 83 ? -7.021 -1.429 13.908 1.00 90.81 83 SER A N 1
ATOM 704 C CA . SER A 1 83 ? -8.215 -0.682 14.325 1.00 90.81 83 SER A CA 1
ATOM 705 C C . SER A 1 83 ? -9.502 -1.384 13.884 1.00 90.81 83 SER A C 1
ATOM 707 O O . SER A 1 83 ? -9.524 -2.075 12.871 1.00 90.81 83 SER A O 1
ATOM 709 N N . LYS A 1 84 ? -10.595 -1.161 14.626 1.00 86.25 84 LYS A N 1
ATOM 710 C CA . LYS A 1 84 ? -11.972 -1.485 14.200 1.00 86.25 84 LYS A CA 1
ATOM 711 C C . LYS A 1 84 ? -12.699 -0.271 13.608 1.00 86.25 84 LYS A C 1
ATOM 713 O O . LYS A 1 84 ? -13.864 -0.372 13.230 1.00 86.25 84 LYS A O 1
ATOM 718 N N . GLU A 1 85 ? -12.056 0.884 13.558 1.00 83.88 85 GLU A N 1
ATOM 719 C CA . GLU A 1 85 ? -12.606 2.069 12.899 1.00 83.88 85 GLU A CA 1
ATOM 720 C C . GLU A 1 85 ? -12.576 1.877 11.378 1.00 83.88 85 GLU A C 1
ATOM 722 O O . GLU A 1 85 ? -11.774 1.089 10.873 1.00 83.88 85 GLU A O 1
ATOM 727 N N . LEU A 1 86 ? -13.470 2.566 10.667 1.00 82.62 86 LEU A N 1
ATOM 728 C CA . LEU A 1 86 ? -13.553 2.573 9.203 1.00 82.62 86 LEU A CA 1
ATOM 729 C C . LEU A 1 86 ? -12.926 3.853 8.639 1.00 82.62 86 LEU A C 1
ATOM 731 O O . LEU A 1 86 ? -13.032 4.909 9.310 1.00 82.62 86 LEU A O 1
#

Secondary structure (DSSP, 8-state):
-HHHHHTTS-B-TTTT-SSS-B-BHHHHHHHHHHHHHHHHHHHTTSS---HHHHHHHHHHHHHHHHHHSEETTTTEE-SBTT----

Nearest PDB structures (foldseek):
  7w2s-assembly1_A  TM=7.747E-01  e=1.162E+00  Thermoanaerobacterium xylanolyticum LX-11
  5npf-assembly1_A  TM=7.775E-01  e=1.515E+00  Thermoanaerobacterium xylanolyticum
  7w2t-assembly1_A  TM=7.731E-01  e=2.254E+00  Thermoanaerobacterium xylanolyticum LX-11
  7dkw-assembly2_B  TM=6.295E-01  e=9.527E-01  Thermoanaerobacterium xylanolyticum LX-11
  8jbo-assembly1_A  TM=6.303E-01  e=1.327E+00  Thermoanaerobacterium xylanolyticum LX-11

InterPro domains:
  IPR008928 Six-hairpin glycosidase superfamily [SSF48208] (1-85)
  IPR011613 GH15-like domain [PF00723] (1-83)
  IPR012341 Six-hairpin glycosidase-like superfamily [G3DSA:1.50.10.10] (1-85)

pLDDT: mean 95.45, std 3.8, range [76.0, 98.56]

Sequence (86 aa):
EYLEKHWEEPDEGIWEVRGPRRHFVHSKVMAWVAVDRTIKLVESGDVEGPLERWYQLRDDIHRDVCERGYDKERNTFTQSYGSKEL

Foldseek 3Di:
DVLLVPLPPFACPPVNPPDDGFAFLVSLVVSLVVLVVVLVCCVVVVDPDDNVVSVVVSVVSVVCSCVFQADPVVRDGARGGPDPHD